Protein AF-A0A7V3PS92-F1 (afdb_monomer_lite)

Foldseek 3Di:
DDFQLVVVVVVCVPPPVLVVVLVVVVPPDDDDDPDCPPCPLSSLLNSLQVVVAAAEAEDPDPVVLVVSQVSNQNRCVPTQEHRAEQDDPPDPPPNPDDDDPVNVVSNVVVVVCVVVRGRYYYYD

Secondary structure (DSSP, 8-state):
---HHHHHHHHHTT-HHHHHHHHIIIII--------TTTHHHHHHHHHHHTT--EEEP-SSHHHHHHHHHHHHHHTTTSS-EEEE-----S-TTS-PPPPHHHHHHHHHHHHHHHTT--EEEE-

Sequence (124 aa):
MPSLVSALGELMEQNSKLARLEAAAAGAGPLLVRGVGAGRSFLAALLCASGRRTVLVVTYGAERGRTLVDDARDLLRGEPVEALFYPEVASALYDGVLPAVDETAQRLRVLDRLAAGRPTLVVA

Structure (mmCIF, N/CA/C/O backbone):
data_AF-A0A7V3PS92-F1
#
_entry.id   AF-A0A7V3PS92-F1
#
loop_
_atom_site.group_PDB
_atom_site.id
_atom_site.type_symbol
_atom_site.label_atom_id
_atom_site.label_alt_id
_atom_site.label_comp_id
_atom_site.label_asym_id
_atom_site.label_entity_id
_atom_site.label_seq_id
_atom_site.pdbx_PDB_ins_code
_atom_site.Cartn_x
_atom_site.Cartn_y
_atom_site.Cartn_z
_atom_site.occupancy
_atom_site.B_iso_or_equiv
_atom_site.auth_seq_id
_atom_site.auth_comp_id
_atom_site.auth_asym_id
_atom_site.auth_atom_id
_atom_site.pdbx_PDB_model_num
ATOM 1 N N . MET A 1 1 ? 6.025 -5.334 20.188 1.00 59.19 1 MET A N 1
ATOM 2 C CA . MET A 1 1 ? 5.886 -3.862 20.172 1.00 59.19 1 MET A CA 1
ATOM 3 C C . MET A 1 1 ? 4.830 -3.519 19.136 1.00 59.19 1 MET A C 1
ATOM 5 O O . MET A 1 1 ? 4.861 -4.170 18.096 1.00 59.19 1 MET A O 1
ATOM 9 N N . PRO A 1 2 ? 3.890 -2.603 19.421 1.00 76.06 2 PRO A N 1
ATOM 10 C CA . PRO A 1 2 ? 2.928 -2.145 18.419 1.00 76.06 2 PRO A CA 1
ATOM 11 C C . PRO A 1 2 ? 3.674 -1.504 17.241 1.00 76.06 2 PRO A C 1
ATOM 13 O O . PRO A 1 2 ? 4.732 -0.899 17.436 1.00 76.06 2 PRO A O 1
ATOM 16 N N . SER A 1 3 ? 3.159 -1.680 16.025 1.00 87.38 3 SER A N 1
ATOM 17 C CA . SER A 1 3 ? 3.702 -1.002 14.846 1.00 87.38 3 SER A CA 1
ATOM 18 C C . SER A 1 3 ? 3.505 0.514 14.957 1.00 87.38 3 SER A C 1
ATOM 20 O O . SER A 1 3 ? 2.657 0.989 15.723 1.00 87.38 3 SER A O 1
ATOM 22 N N . LEU A 1 4 ? 4.264 1.288 14.171 1.00 88.88 4 LEU A N 1
ATOM 23 C CA . LEU A 1 4 ? 4.098 2.743 14.149 1.00 88.88 4 LEU A CA 1
ATOM 24 C C . LEU A 1 4 ? 2.682 3.124 13.696 1.00 88.88 4 LEU A C 1
ATOM 26 O O . LEU A 1 4 ? 2.085 4.041 14.256 1.00 88.88 4 LEU A O 1
ATOM 30 N N . VAL A 1 5 ? 2.135 2.407 12.705 1.00 90.00 5 VAL A N 1
ATOM 31 C CA . VAL A 1 5 ? 0.782 2.670 12.204 1.00 90.00 5 VAL A CA 1
ATOM 32 C C . VAL A 1 5 ? -0.282 2.429 13.274 1.00 90.00 5 VAL A C 1
ATOM 34 O O . VAL A 1 5 ? -1.199 3.236 13.383 1.00 90.00 5 VAL A O 1
ATOM 37 N N . SER A 1 6 ? -0.136 1.386 14.095 1.00 86.12 6 SER A N 1
ATOM 38 C CA . SER A 1 6 ? -1.100 1.059 15.149 1.00 86.12 6 SER A CA 1
ATOM 39 C C . SER A 1 6 ? -1.032 2.066 16.295 1.00 86.12 6 SER A C 1
ATOM 41 O O . SER A 1 6 ? -2.060 2.608 16.689 1.00 86.12 6 SER A O 1
ATOM 43 N N . ALA A 1 7 ? 0.174 2.434 16.740 1.00 86.44 7 ALA A N 1
ATOM 44 C CA . ALA A 1 7 ? 0.349 3.451 17.780 1.00 86.44 7 ALA A CA 1
ATOM 45 C C . ALA A 1 7 ? -0.191 4.833 17.359 1.00 86.44 7 ALA A C 1
ATOM 47 O O . ALA A 1 7 ? -0.834 5.530 18.141 1.00 86.44 7 ALA A O 1
ATOM 48 N N . LEU A 1 8 ? 0.051 5.241 16.109 1.00 85.12 8 LEU A N 1
ATOM 49 C CA . LEU A 1 8 ? -0.501 6.486 15.568 1.00 85.12 8 LEU A CA 1
ATOM 50 C C . LEU A 1 8 ? -2.011 6.383 15.310 1.00 85.12 8 LEU A C 1
ATOM 52 O O . LEU A 1 8 ? -2.719 7.375 15.467 1.00 85.12 8 LEU A O 1
ATOM 56 N N . GLY A 1 9 ? -2.505 5.204 14.927 1.00 83.56 9 GLY A N 1
ATOM 57 C CA . GLY A 1 9 ? -3.926 4.921 14.744 1.00 83.56 9 GLY A CA 1
ATOM 58 C C . GLY A 1 9 ? -4.718 5.127 16.033 1.00 83.56 9 GLY A C 1
ATOM 59 O O . GLY A 1 9 ? -5.691 5.876 16.017 1.00 83.56 9 GLY A O 1
ATOM 60 N N . GLU A 1 10 ? -4.240 4.570 17.150 1.00 85.94 10 GLU A N 1
ATOM 61 C CA . GLU A 1 10 ? -4.832 4.740 18.488 1.00 85.94 10 GLU A CA 1
ATOM 62 C C . GLU A 1 10 ? -4.943 6.224 18.880 1.00 85.94 10 GLU A C 1
ATOM 64 O O . GLU A 1 10 ? -5.995 6.693 19.314 1.00 85.94 10 GLU A O 1
ATOM 69 N N . LEU A 1 11 ? -3.889 7.014 18.638 1.00 83.69 11 LEU A N 1
ATOM 70 C CA . LEU A 1 11 ? -3.912 8.463 18.880 1.00 83.69 11 LEU A CA 1
ATOM 71 C C . LEU A 1 11 ? -4.938 9.205 18.007 1.00 83.69 11 LEU A C 1
ATOM 73 O O . LEU A 1 11 ? -5.377 10.303 18.357 1.00 83.69 11 LEU A O 1
ATOM 77 N N . MET A 1 12 ? -5.312 8.633 16.862 1.00 80.94 12 MET A N 1
ATOM 78 C CA . MET A 1 12 ? -6.234 9.231 15.901 1.00 80.94 12 MET A CA 1
ATOM 79 C C . MET A 1 12 ? -7.671 8.708 15.994 1.00 80.94 12 MET A C 1
ATOM 81 O O . MET A 1 12 ? -8.529 9.257 15.300 1.00 80.94 12 MET A O 1
ATOM 85 N N . GLU A 1 13 ? -7.978 7.744 16.865 1.00 79.00 13 GLU A N 1
ATOM 86 C CA . GLU A 1 13 ? -9.332 7.180 17.022 1.00 79.00 13 GLU A CA 1
ATOM 87 C C . GLU A 1 13 ? -10.392 8.242 17.351 1.00 79.00 13 GLU A C 1
ATOM 89 O O . GLU A 1 13 ? -11.540 8.154 16.917 1.00 79.00 13 GLU A O 1
ATOM 94 N N . GLN A 1 14 ? -10.006 9.313 18.047 1.00 75.81 14 GLN A N 1
ATOM 95 C CA . GLN A 1 14 ? -10.908 10.420 18.388 1.00 75.81 14 GLN A CA 1
ATOM 96 C C . GLN A 1 14 ? -11.209 11.352 17.199 1.00 75.81 14 GLN A C 1
ATOM 98 O O . GLN A 1 14 ? -12.011 12.285 17.306 1.00 75.81 14 GLN A O 1
ATOM 103 N N . ASN A 1 15 ? -10.579 11.135 16.043 1.00 82.94 15 ASN A N 1
ATOM 104 C CA . ASN A 1 15 ? -10.735 11.990 14.879 1.00 82.94 15 ASN 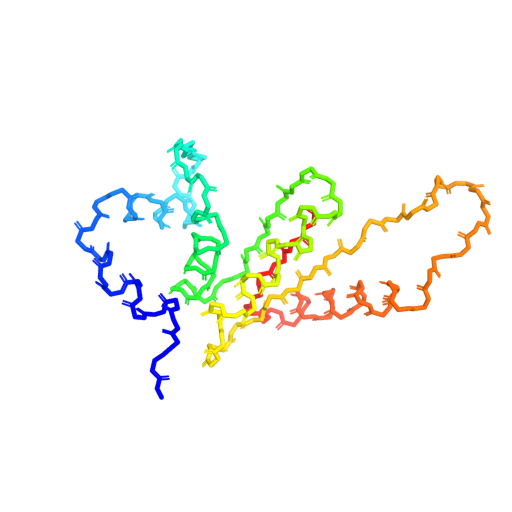A CA 1
ATOM 105 C C . ASN A 1 15 ? -11.918 11.544 14.011 1.00 82.94 15 ASN A C 1
ATOM 107 O O . ASN A 1 15 ? -11.819 10.637 13.186 1.00 82.94 15 ASN A O 1
ATOM 111 N N . SER A 1 16 ? -13.031 12.272 14.108 1.00 80.12 16 SER A N 1
ATOM 112 C CA . SER A 1 16 ? -14.243 12.021 13.311 1.00 80.12 16 SER A CA 1
ATOM 113 C C . SER A 1 16 ? -14.023 12.025 11.789 1.00 80.12 16 SER A C 1
ATOM 115 O O . SER A 1 16 ? -14.801 11.418 11.049 1.00 80.12 16 SER A O 1
ATOM 117 N N . LYS A 1 17 ? -12.957 12.670 11.287 1.00 83.75 17 LYS A N 1
ATOM 118 C CA . LYS A 1 17 ? -12.590 12.621 9.861 1.00 83.75 17 LYS A CA 1
ATOM 119 C C . LYS A 1 17 ? -12.051 11.251 9.455 1.00 83.75 17 LYS 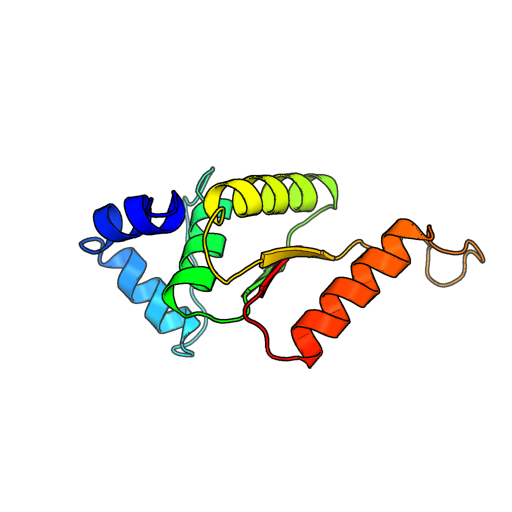A C 1
ATOM 121 O O . LYS A 1 17 ? -12.318 10.821 8.336 1.00 83.75 17 LYS A O 1
ATOM 126 N N . LEU A 1 18 ? -11.323 10.581 10.346 1.00 80.38 18 LEU A N 1
ATOM 127 C CA . LEU A 1 18 ? -10.780 9.250 10.099 1.00 80.38 18 LEU A CA 1
ATOM 128 C C . LEU A 1 18 ? -11.901 8.203 10.072 1.00 80.38 18 LEU A C 1
ATOM 130 O O . LEU A 1 18 ? -11.977 7.427 9.127 1.00 80.38 18 LEU A O 1
ATOM 134 N N . ALA A 1 19 ? -12.852 8.276 11.007 1.00 79.75 19 ALA A N 1
ATOM 135 C CA . ALA A 1 19 ? -14.022 7.394 11.008 1.00 79.75 19 ALA A CA 1
ATOM 136 C C . ALA A 1 19 ? -14.834 7.483 9.697 1.00 79.75 19 ALA A C 1
ATOM 138 O O . ALA A 1 19 ? -15.252 6.474 9.129 1.00 79.75 19 ALA A O 1
ATOM 139 N N . ARG A 1 20 ? -15.012 8.699 9.155 1.00 81.88 20 ARG A N 1
ATOM 140 C CA . ARG A 1 20 ? -15.665 8.905 7.846 1.00 81.88 20 ARG A CA 1
ATOM 141 C C . ARG A 1 20 ? -14.896 8.268 6.691 1.00 81.88 20 ARG A C 1
ATOM 143 O O . ARG A 1 20 ? -15.506 7.779 5.744 1.00 81.88 20 ARG A O 1
ATOM 150 N N . LEU A 1 21 ? -13.572 8.297 6.758 1.00 83.81 21 LEU A N 1
ATOM 151 C CA . LEU A 1 21 ? -12.699 7.722 5.746 1.00 83.81 21 LEU A CA 1
ATOM 152 C C . LEU A 1 21 ? -12.751 6.191 5.763 1.00 83.81 21 LEU A C 1
ATOM 154 O O . LEU A 1 21 ? -12.861 5.575 4.706 1.00 83.81 21 LEU A O 1
ATOM 158 N N . GLU A 1 22 ? -12.743 5.577 6.944 1.00 82.44 22 GLU A N 1
ATOM 159 C CA . GLU A 1 22 ? -12.895 4.127 7.079 1.00 82.44 22 GLU A CA 1
ATOM 160 C C . GLU A 1 22 ? -14.256 3.641 6.574 1.00 82.44 22 GLU A C 1
ATOM 162 O O . GLU A 1 22 ? -14.306 2.650 5.842 1.00 82.44 22 GLU A O 1
ATOM 167 N N . ALA A 1 23 ? -15.330 4.377 6.881 1.00 80.81 23 ALA A N 1
ATOM 168 C CA . ALA A 1 23 ? -16.674 4.097 6.379 1.00 80.81 23 ALA A CA 1
ATOM 169 C C . ALA A 1 23 ? -16.765 4.219 4.847 1.00 80.81 23 ALA A C 1
ATOM 171 O O . ALA A 1 23 ? -17.330 3.346 4.188 1.00 80.81 23 ALA A O 1
ATOM 172 N N . ALA A 1 24 ? -16.165 5.258 4.256 1.00 84.25 24 ALA A N 1
ATOM 173 C CA . ALA A 1 24 ? -16.083 5.399 2.800 1.00 84.25 24 ALA A CA 1
ATOM 174 C C . ALA A 1 24 ? -15.321 4.229 2.164 1.00 84.25 24 ALA A C 1
ATOM 176 O O . ALA A 1 24 ? -15.799 3.610 1.214 1.00 84.25 24 ALA A O 1
ATOM 177 N N . ALA A 1 25 ? -14.179 3.857 2.746 1.00 79.50 25 ALA A N 1
ATOM 178 C CA . ALA A 1 25 ? -13.393 2.714 2.298 1.00 79.50 25 ALA A CA 1
ATOM 179 C C . ALA A 1 25 ? -14.125 1.367 2.482 1.00 79.50 25 ALA A C 1
ATOM 181 O O . ALA A 1 25 ? -13.771 0.386 1.832 1.00 79.50 25 ALA A O 1
ATOM 182 N N . ALA A 1 26 ? -15.137 1.295 3.353 1.00 80.50 26 ALA A N 1
ATOM 183 C CA . ALA A 1 26 ? -16.020 0.138 3.516 1.00 80.50 26 ALA A CA 1
ATOM 184 C C . ALA A 1 26 ? -17.183 0.098 2.500 1.00 80.50 26 ALA A C 1
ATOM 186 O O . ALA A 1 26 ? -18.051 -0.764 2.602 1.00 80.50 26 ALA A O 1
ATOM 187 N N . GLY A 1 27 ? -17.204 1.000 1.511 1.00 80.94 27 GLY A N 1
ATOM 188 C CA . GLY A 1 27 ? -18.178 0.987 0.415 1.00 80.94 27 GLY A CA 1
ATOM 189 C C . GLY A 1 27 ? -19.268 2.055 0.503 1.00 80.94 27 GLY A C 1
ATOM 190 O O . GLY A 1 27 ? -20.191 2.034 -0.305 1.00 80.94 27 GLY A O 1
ATOM 191 N N . ALA A 1 28 ? -19.163 3.025 1.419 1.00 78.44 28 ALA A N 1
ATOM 192 C CA . ALA A 1 28 ? -20.144 4.111 1.549 1.00 78.44 28 ALA A CA 1
ATOM 193 C C . ALA A 1 28 ? -20.072 5.185 0.434 1.00 78.44 28 ALA A C 1
ATOM 195 O O . ALA A 1 28 ? -20.738 6.216 0.527 1.00 78.44 28 ALA A O 1
ATOM 196 N N . GLY A 1 29 ? -19.285 4.955 -0.621 1.00 81.44 29 GLY A N 1
ATOM 197 C CA . GLY A 1 29 ? -19.155 5.836 -1.782 1.00 81.44 29 GLY A CA 1
ATOM 198 C C . GLY A 1 29 ? -17.811 6.573 -1.861 1.00 81.44 29 GLY A C 1
ATOM 199 O O . GLY A 1 29 ? -16.953 6.421 -0.989 1.00 81.44 29 GLY A O 1
ATOM 200 N N . PRO A 1 30 ? -17.592 7.355 -2.934 1.00 85.75 30 PRO A N 1
ATOM 201 C CA . PRO A 1 30 ? -16.343 8.076 -3.140 1.00 85.75 30 PRO A CA 1
ATOM 202 C C . PRO A 1 30 ? -16.172 9.198 -2.109 1.00 85.75 30 PRO A C 1
ATOM 204 O O . PRO A 1 30 ? -17.113 9.924 -1.790 1.00 85.75 30 PRO A O 1
ATOM 207 N N . LEU A 1 31 ? -14.940 9.382 -1.631 1.00 88.19 31 LEU A N 1
ATOM 208 C CA . LEU A 1 31 ? -14.581 10.430 -0.678 1.00 88.19 31 LEU A CA 1
ATOM 209 C C . LEU A 1 31 ? -13.405 11.253 -1.205 1.00 88.19 31 LEU A C 1
ATOM 211 O O . LEU A 1 31 ? -12.387 10.706 -1.625 1.00 88.19 31 LEU A O 1
ATOM 215 N N . LEU A 1 32 ? -13.525 12.578 -1.119 1.00 88.56 32 LEU A N 1
ATOM 216 C CA . LEU A 1 32 ? -12.429 13.499 -1.403 1.00 88.56 32 LEU A CA 1
ATOM 217 C C . LEU A 1 32 ? -11.785 13.968 -0.098 1.00 88.56 32 LEU A C 1
ATOM 219 O O . LEU A 1 32 ? -12.420 14.634 0.720 1.00 88.56 32 LEU A O 1
ATOM 223 N N . VAL A 1 33 ? -10.493 13.686 0.057 1.00 86.81 33 VAL A N 1
ATOM 224 C CA . VAL A 1 33 ? -9.696 14.142 1.199 1.00 86.81 33 VAL A CA 1
ATOM 225 C C . VAL A 1 33 ? -8.720 15.215 0.735 1.00 86.81 33 VAL A C 1
ATOM 227 O O . VAL A 1 33 ? -7.961 15.017 -0.212 1.00 86.81 33 VAL A O 1
ATOM 230 N N . ARG A 1 34 ? -8.720 16.366 1.410 1.00 89.31 34 ARG A N 1
ATOM 231 C CA . ARG A 1 34 ? -7.820 17.492 1.118 1.00 89.31 34 ARG A CA 1
ATOM 232 C C . ARG A 1 34 ? -6.845 17.698 2.272 1.00 89.31 34 ARG A C 1
ATOM 234 O O . ARG A 1 34 ? -7.187 17.446 3.422 1.00 89.31 34 ARG A O 1
ATOM 241 N N . GLY A 1 35 ? -5.644 18.184 1.959 1.00 86.88 35 GLY A N 1
ATOM 242 C CA . GLY A 1 35 ? -4.651 18.552 2.975 1.00 86.88 35 GLY A CA 1
ATOM 243 C C . GLY A 1 35 ? -3.892 17.380 3.607 1.00 86.88 35 GLY A C 1
ATOM 244 O O . GLY A 1 35 ? -3.336 17.546 4.682 1.00 86.88 35 GLY A O 1
ATOM 245 N N . VAL A 1 36 ? -3.843 16.210 2.957 1.00 85.62 36 VAL A N 1
ATOM 246 C CA . VAL A 1 36 ? -3.147 15.022 3.497 1.00 85.62 36 VAL A CA 1
ATOM 247 C C . VAL A 1 36 ? -1.620 15.202 3.522 1.00 85.62 36 VAL A C 1
ATOM 249 O O . VAL A 1 36 ? -0.948 14.657 4.390 1.00 85.62 36 VAL A O 1
ATOM 252 N N . GLY A 1 37 ? -1.055 16.000 2.606 1.00 86.38 37 GLY A N 1
ATOM 253 C CA . GLY A 1 37 ? 0.362 16.385 2.653 1.00 86.38 37 GLY A CA 1
ATOM 254 C C . GLY A 1 37 ? 1.310 15.181 2.674 1.00 86.38 37 GLY A C 1
ATOM 255 O O . GLY A 1 37 ? 1.255 14.357 1.761 1.00 86.38 37 GLY A O 1
ATOM 256 N N . ALA A 1 38 ? 2.165 15.104 3.697 1.00 84.31 38 ALA A N 1
ATOM 257 C CA . ALA A 1 38 ? 3.086 13.992 3.952 1.00 84.31 38 ALA A CA 1
ATOM 258 C C . ALA A 1 38 ? 2.402 12.752 4.568 1.00 84.31 38 ALA A C 1
ATOM 260 O O . ALA A 1 38 ? 2.932 11.654 4.495 1.00 84.31 38 ALA A O 1
ATOM 261 N N . GLY A 1 39 ? 1.190 12.883 5.114 1.00 89.62 39 GLY A N 1
ATOM 262 C CA . GLY A 1 39 ? 0.474 11.792 5.785 1.00 89.62 39 GLY A CA 1
ATOM 263 C C . GLY A 1 39 ? -0.167 10.760 4.851 1.00 89.62 39 GLY A C 1
ATOM 264 O O . GLY A 1 39 ? -1.014 9.995 5.298 1.00 89.62 39 GLY A O 1
ATOM 265 N N . ARG A 1 40 ? 0.167 10.741 3.553 1.00 92.75 40 ARG A N 1
ATOM 266 C CA . ARG A 1 40 ? -0.483 9.857 2.562 1.00 92.75 40 ARG A CA 1
ATOM 267 C C . ARG A 1 40 ? -0.120 8.397 2.782 1.00 92.75 40 ARG A C 1
ATOM 269 O O . ARG A 1 40 ? -1.013 7.556 2.790 1.00 92.75 40 ARG A O 1
ATOM 276 N N . SER A 1 41 ? 1.167 8.125 2.994 1.00 94.38 41 SER A N 1
ATOM 277 C CA . SER A 1 41 ? 1.689 6.786 3.274 1.00 94.38 41 SER A CA 1
ATOM 278 C C . SER A 1 41 ? 1.073 6.240 4.562 1.00 94.38 41 SER A C 1
ATOM 280 O O . SER A 1 41 ? 0.576 5.119 4.579 1.00 94.38 41 SER A O 1
ATOM 282 N N . PHE A 1 42 ? 0.984 7.083 5.600 1.00 93.12 42 PHE A N 1
ATOM 283 C CA . PHE A 1 42 ? 0.293 6.757 6.849 1.00 93.12 42 PHE A CA 1
ATOM 284 C C . PHE A 1 42 ? -1.191 6.458 6.637 1.00 93.12 42 PHE A C 1
ATOM 286 O O . PHE A 1 42 ? -1.665 5.422 7.086 1.00 93.12 42 PHE A O 1
ATOM 293 N N . LEU A 1 43 ? -1.916 7.315 5.916 1.00 92.12 43 LEU A N 1
ATOM 294 C CA . LEU A 1 43 ? -3.339 7.114 5.651 1.00 92.12 43 LEU A CA 1
ATOM 295 C C . LEU A 1 43 ? -3.606 5.791 4.922 1.00 92.12 43 LEU A C 1
ATOM 297 O O . LEU A 1 43 ? -4.506 5.046 5.301 1.00 92.12 43 LEU A O 1
ATOM 301 N N . ALA A 1 44 ? -2.818 5.491 3.887 1.00 93.56 44 ALA A N 1
ATOM 302 C CA . ALA A 1 44 ? -2.941 4.251 3.132 1.00 93.56 44 ALA A CA 1
ATOM 303 C C . ALA A 1 44 ? -2.589 3.025 3.989 1.00 93.56 44 ALA A C 1
ATOM 305 O O . ALA A 1 44 ? -3.331 2.041 3.984 1.00 93.56 44 ALA A O 1
ATOM 306 N N . ALA A 1 45 ? -1.495 3.097 4.755 1.00 94.62 45 ALA A N 1
ATOM 307 C CA . ALA A 1 45 ? -1.075 2.043 5.674 1.00 94.62 45 ALA A CA 1
ATOM 308 C C . ALA A 1 45 ? -2.142 1.770 6.741 1.00 94.62 45 ALA A C 1
ATOM 310 O O . ALA A 1 45 ? -2.499 0.617 6.964 1.00 94.62 45 ALA A O 1
ATOM 311 N N . LEU A 1 46 ? -2.703 2.823 7.337 1.00 92.38 46 LEU A N 1
ATOM 312 C CA . LEU A 1 46 ? -3.751 2.735 8.347 1.00 92.38 46 LEU A CA 1
ATOM 313 C C . LEU A 1 46 ? -5.006 2.070 7.782 1.00 92.38 46 LEU A C 1
ATOM 315 O O . LEU A 1 46 ? -5.485 1.101 8.357 1.00 92.38 46 LEU A O 1
ATOM 319 N N . LEU A 1 47 ? -5.483 2.518 6.616 1.00 90.44 47 LEU A N 1
ATOM 320 C CA . LEU A 1 47 ? -6.640 1.923 5.942 1.00 90.44 47 LEU A CA 1
ATOM 321 C C . LEU A 1 47 ? -6.457 0.433 5.614 1.00 90.44 47 LEU A C 1
ATOM 323 O O . LEU A 1 47 ? -7.445 -0.309 5.585 1.00 90.44 47 LEU A O 1
ATOM 327 N N . CYS A 1 48 ? -5.222 0.023 5.315 1.00 92.94 48 CYS A N 1
ATOM 328 C CA . CYS A 1 48 ? -4.851 -1.359 5.025 1.00 92.94 48 CYS A CA 1
ATOM 329 C C . CYS A 1 48 ? -4.804 -2.202 6.307 1.00 92.94 48 CYS A C 1
ATOM 331 O O . CYS A 1 48 ? -5.412 -3.273 6.362 1.00 92.94 48 CYS A O 1
ATOM 333 N N . ALA A 1 49 ? -4.134 -1.697 7.347 1.00 91.94 49 ALA A N 1
ATOM 334 C CA . ALA A 1 49 ? -3.943 -2.383 8.619 1.00 91.94 49 ALA A CA 1
ATOM 335 C C . ALA A 1 49 ? -5.244 -2.493 9.432 1.00 91.94 49 ALA A C 1
ATOM 337 O O . ALA A 1 49 ? -5.604 -3.601 9.833 1.00 91.94 49 ALA A O 1
ATOM 338 N N . SER A 1 50 ? -5.987 -1.390 9.613 1.00 85.94 50 SER A N 1
ATOM 339 C CA . SER A 1 50 ? -7.199 -1.353 10.450 1.00 85.94 50 SER A CA 1
ATOM 340 C C . SER A 1 50 ? -8.300 -2.259 9.903 1.00 85.94 50 SER A C 1
ATOM 342 O O . SER A 1 50 ? -8.916 -3.028 10.637 1.00 85.94 50 SER A O 1
ATOM 344 N N . GLY A 1 51 ? -8.495 -2.236 8.584 1.00 80.62 51 GLY A N 1
ATOM 345 C CA . GLY A 1 51 ? -9.484 -3.069 7.906 1.00 80.62 51 GLY A CA 1
ATOM 346 C C . GLY A 1 51 ? -8.991 -4.464 7.528 1.00 80.62 51 GLY A C 1
ATOM 347 O O . GLY A 1 51 ? -9.779 -5.217 6.959 1.00 80.62 51 GLY A O 1
ATOM 348 N N . ARG A 1 52 ? -7.705 -4.788 7.756 1.00 86.06 52 ARG A N 1
ATOM 349 C CA . ARG A 1 52 ? -7.016 -5.976 7.206 1.00 86.06 52 ARG A CA 1
ATOM 350 C C . ARG A 1 52 ? -7.462 -6.280 5.777 1.00 86.06 52 ARG A C 1
ATOM 352 O O . ARG A 1 52 ? -7.874 -7.391 5.451 1.00 86.06 52 ARG A O 1
ATOM 359 N N . ARG A 1 53 ? -7.409 -5.259 4.928 1.00 88.75 53 ARG A N 1
ATOM 360 C CA . ARG A 1 53 ? -7.925 -5.296 3.557 1.00 88.75 53 ARG A CA 1
ATOM 361 C C . ARG A 1 53 ? -6.848 -4.905 2.573 1.00 88.75 53 ARG A C 1
ATOM 363 O O . ARG A 1 53 ? -5.886 -4.229 2.919 1.00 88.75 53 ARG A O 1
ATOM 370 N N . THR A 1 54 ? -7.047 -5.292 1.325 1.00 93.50 54 THR A N 1
ATOM 371 C CA . THR A 1 54 ? -6.192 -4.824 0.242 1.00 93.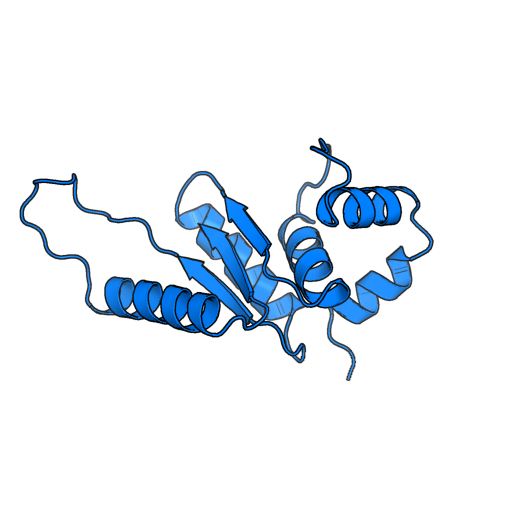50 54 THR A CA 1
ATOM 372 C C . THR A 1 54 ? -6.507 -3.368 -0.088 1.00 93.50 54 THR A C 1
ATOM 374 O O . THR A 1 54 ? -7.670 -3.003 -0.260 1.00 93.50 54 THR A O 1
ATOM 377 N N . VAL A 1 55 ? -5.467 -2.540 -0.189 1.00 94.69 55 VAL A N 1
ATOM 378 C CA . VAL A 1 55 ? -5.559 -1.126 -0.576 1.00 94.69 55 VAL A CA 1
ATOM 379 C C . VAL A 1 55 ? -4.700 -0.906 -1.813 1.00 94.69 55 VAL A C 1
ATOM 381 O O . VAL A 1 55 ? -3.507 -1.192 -1.787 1.00 94.69 55 VAL A O 1
ATOM 384 N N . LEU A 1 56 ? -5.299 -0.376 -2.880 1.00 95.50 56 LEU A N 1
ATOM 385 C CA . LEU A 1 56 ? -4.583 0.069 -4.074 1.00 95.50 56 LEU A CA 1
ATOM 386 C C . LEU A 1 56 ? -4.425 1.591 -4.032 1.00 95.50 56 LEU A C 1
ATOM 388 O O . LEU A 1 56 ? -5.411 2.326 -4.003 1.00 95.50 56 LEU A O 1
ATOM 392 N N . VAL A 1 57 ? -3.182 2.055 -4.050 1.00 95.69 57 VAL A N 1
ATOM 393 C CA . VAL A 1 57 ? -2.819 3.463 -4.182 1.00 95.69 57 VAL A CA 1
ATOM 394 C C . VAL A 1 57 ? -2.336 3.684 -5.604 1.00 95.69 57 VAL A C 1
ATOM 396 O O . VAL A 1 57 ? -1.323 3.117 -5.994 1.00 95.69 57 VAL A O 1
ATOM 399 N N . VAL A 1 58 ? -3.046 4.525 -6.352 1.00 95.19 58 VAL A N 1
ATOM 400 C CA . VAL A 1 58 ? -2.615 4.965 -7.682 1.00 95.19 58 VAL A CA 1
ATOM 401 C C . VAL A 1 58 ? -1.994 6.350 -7.556 1.00 95.19 58 VAL A C 1
ATOM 403 O O . VAL A 1 58 ? -2.626 7.274 -7.034 1.00 95.19 58 VAL A O 1
ATOM 406 N N . THR A 1 59 ? -0.757 6.504 -8.010 1.00 93.94 59 THR A N 1
ATOM 407 C CA . THR A 1 59 ? -0.037 7.779 -8.017 1.00 93.94 59 THR A CA 1
ATOM 408 C C . THR A 1 59 ? 0.466 8.114 -9.415 1.00 93.94 59 THR A C 1
ATOM 410 O O . THR A 1 59 ? 0.463 7.297 -10.324 1.00 93.94 59 THR A O 1
ATOM 413 N N . TYR A 1 60 ? 0.888 9.361 -9.601 1.00 89.12 60 TYR A N 1
ATOM 414 C CA . TYR A 1 60 ? 1.602 9.752 -10.804 1.00 89.12 60 TYR A CA 1
ATOM 415 C C . TYR A 1 60 ? 3.107 9.507 -10.607 1.00 89.12 60 TYR A C 1
ATOM 417 O O . TYR A 1 60 ? 3.703 10.043 -9.668 1.00 89.12 60 TYR A O 1
ATOM 425 N N . GLY A 1 61 ? 3.696 8.707 -11.497 1.00 90.19 61 GLY A N 1
ATOM 426 C CA . GLY A 1 61 ? 5.135 8.475 -11.628 1.00 90.19 61 GLY A CA 1
ATOM 427 C C . GLY A 1 61 ? 5.750 7.491 -10.625 1.00 90.19 61 GLY A C 1
ATOM 428 O O . GLY A 1 61 ? 5.560 7.602 -9.409 1.00 90.19 61 GLY A O 1
ATOM 429 N N . ALA A 1 62 ? 6.592 6.598 -11.147 1.00 90.69 62 ALA A N 1
ATOM 430 C CA . ALA A 1 62 ? 7.307 5.573 -10.392 1.00 90.69 62 ALA A CA 1
ATOM 431 C C . ALA A 1 62 ? 8.071 6.087 -9.160 1.00 90.69 62 ALA A C 1
ATOM 433 O O . ALA A 1 62 ? 7.973 5.482 -8.096 1.00 90.69 62 ALA A O 1
ATOM 434 N N . GLU A 1 63 ? 8.792 7.210 -9.257 1.00 92.81 63 GLU A N 1
ATOM 435 C CA . GLU A 1 63 ? 9.566 7.754 -8.126 1.00 92.81 63 GLU A CA 1
ATOM 436 C C . GLU A 1 63 ? 8.680 8.067 -6.919 1.00 92.81 63 GLU A C 1
ATOM 438 O O . GLU A 1 63 ? 8.990 7.709 -5.783 1.00 92.81 63 GLU A O 1
ATOM 443 N N . ARG A 1 64 ? 7.509 8.662 -7.168 1.00 92.69 64 ARG A N 1
ATOM 444 C CA . ARG A 1 64 ? 6.553 8.966 -6.105 1.00 92.69 64 ARG A CA 1
ATOM 445 C C . ARG A 1 64 ? 5.945 7.693 -5.522 1.00 92.69 64 ARG A C 1
ATOM 447 O O . ARG A 1 64 ? 5.711 7.634 -4.316 1.00 92.69 64 ARG A O 1
ATOM 454 N N . GLY A 1 65 ? 5.698 6.689 -6.362 1.00 94.94 65 GLY A N 1
ATOM 455 C CA . GLY A 1 65 ? 5.216 5.380 -5.929 1.00 94.94 65 GLY A CA 1
ATOM 456 C C . GLY A 1 65 ? 6.221 4.640 -5.049 1.00 94.94 65 GLY A C 1
ATOM 457 O O . GLY A 1 65 ? 5.837 4.090 -4.016 1.00 94.94 65 GLY A O 1
ATOM 458 N N . ARG A 1 66 ? 7.511 4.706 -5.395 1.00 95.12 66 ARG A N 1
ATOM 459 C CA . ARG A 1 66 ? 8.614 4.150 -4.597 1.00 95.12 66 ARG A CA 1
ATOM 460 C C . ARG A 1 66 ? 8.702 4.811 -3.223 1.00 95.12 66 ARG A C 1
ATOM 462 O O . ARG A 1 66 ? 8.653 4.113 -2.218 1.00 95.12 66 ARG A O 1
ATOM 469 N N . THR A 1 67 ? 8.702 6.144 -3.156 1.00 95.56 67 THR A N 1
ATOM 470 C CA . THR A 1 67 ? 8.693 6.846 -1.860 1.00 95.56 67 THR A CA 1
ATOM 471 C C . THR A 1 67 ? 7.490 6.444 -1.001 1.00 95.56 67 THR A C 1
ATOM 473 O O . THR A 1 67 ? 7.648 6.129 0.174 1.00 95.56 67 THR A O 1
ATOM 476 N N . LEU A 1 68 ? 6.287 6.392 -1.587 1.00 96.19 68 LEU A N 1
ATOM 477 C CA . LEU A 1 68 ? 5.073 6.003 -0.861 1.00 96.19 68 LEU A CA 1
ATOM 478 C C . LEU A 1 68 ? 5.139 4.567 -0.324 1.00 96.19 68 LEU A C 1
ATOM 480 O O . LEU A 1 68 ? 4.685 4.323 0.796 1.00 96.19 68 LEU A O 1
ATOM 484 N N . VAL A 1 69 ? 5.661 3.613 -1.107 1.00 97.06 69 VAL A N 1
ATOM 485 C CA . VAL A 1 69 ? 5.762 2.220 -0.651 1.00 97.06 69 VAL A CA 1
ATOM 486 C C . VAL A 1 69 ? 6.809 2.068 0.447 1.00 97.06 69 VAL A C 1
ATOM 488 O O . VAL A 1 69 ? 6.578 1.307 1.383 1.00 97.06 69 VAL A O 1
ATOM 491 N N . ASP A 1 70 ? 7.933 2.778 0.356 1.00 96.88 70 ASP A N 1
ATOM 492 C CA . ASP A 1 70 ? 9.017 2.667 1.332 1.00 96.88 70 ASP A CA 1
ATOM 493 C C . ASP A 1 70 ? 8.590 3.242 2.684 1.00 96.88 70 ASP A C 1
ATOM 495 O O . ASP A 1 70 ? 8.692 2.549 3.698 1.00 96.88 70 ASP A O 1
ATOM 499 N N . ASP A 1 71 ? 7.952 4.415 2.685 1.00 96.69 71 ASP A N 1
ATOM 500 C CA . ASP A 1 71 ? 7.309 4.964 3.882 1.00 96.69 71 ASP A CA 1
ATOM 501 C C . ASP A 1 71 ? 6.295 3.969 4.476 1.00 96.69 71 ASP A C 1
ATOM 503 O O . ASP A 1 71 ? 6.258 3.730 5.684 1.00 96.69 71 ASP A O 1
ATOM 507 N N . ALA A 1 72 ? 5.444 3.374 3.629 1.00 96.50 72 ALA A N 1
ATOM 508 C CA . ALA A 1 72 ? 4.426 2.428 4.074 1.00 96.50 72 ALA A CA 1
ATOM 509 C C . ALA A 1 72 ? 5.040 1.153 4.673 1.00 96.50 72 ALA A C 1
ATOM 511 O O . ALA A 1 72 ? 4.507 0.632 5.650 1.00 96.50 72 ALA A O 1
ATOM 512 N N . ARG A 1 73 ? 6.160 0.652 4.138 1.00 96.62 73 ARG A N 1
ATOM 513 C CA . ARG A 1 73 ? 6.879 -0.509 4.695 1.00 96.62 73 ARG A CA 1
ATOM 514 C C . ARG A 1 73 ? 7.389 -0.234 6.100 1.00 96.62 73 ARG A C 1
ATOM 516 O O . ARG A 1 73 ? 7.260 -1.098 6.966 1.00 96.62 73 ARG A O 1
ATOM 523 N N . ASP A 1 74 ? 7.929 0.956 6.332 1.00 95.81 74 ASP A N 1
ATOM 524 C CA . ASP A 1 74 ? 8.394 1.349 7.660 1.00 95.81 74 ASP A CA 1
ATOM 525 C C . ASP A 1 74 ? 7.233 1.500 8.645 1.00 95.81 74 ASP A C 1
ATOM 527 O O . ASP A 1 74 ? 7.311 1.013 9.775 1.00 95.81 74 ASP A O 1
ATOM 531 N N . LEU A 1 75 ? 6.120 2.083 8.198 1.00 95.62 75 LEU A N 1
ATOM 532 C CA . LEU A 1 75 ? 4.903 2.245 8.998 1.00 95.62 75 LEU A CA 1
ATOM 533 C C . LEU A 1 75 ? 4.254 0.911 9.388 1.00 95.62 75 LEU A C 1
ATOM 535 O O . LEU A 1 75 ? 3.779 0.762 10.516 1.00 95.62 75 LEU A O 1
ATOM 539 N N . LEU A 1 76 ? 4.240 -0.048 8.460 1.00 94.94 76 LEU A N 1
ATOM 540 C CA . LEU A 1 76 ? 3.620 -1.368 8.604 1.00 94.94 76 LEU A CA 1
ATOM 541 C C . LEU A 1 76 ? 4.551 -2.406 9.242 1.00 94.94 76 LEU A C 1
ATOM 543 O O . LEU A 1 76 ? 4.197 -3.581 9.335 1.00 94.94 76 LEU A O 1
ATOM 547 N N . ARG A 1 77 ? 5.753 -2.019 9.680 1.00 94.56 77 ARG A N 1
ATOM 548 C CA . ARG A 1 77 ? 6.705 -2.959 10.274 1.00 94.56 77 ARG A CA 1
ATOM 549 C C . ARG A 1 77 ? 6.092 -3.632 11.509 1.00 94.56 77 ARG A C 1
ATOM 551 O O . ARG A 1 77 ? 5.784 -2.973 12.499 1.00 94.56 77 ARG A O 1
ATOM 558 N N . GLY A 1 78 ? 5.949 -4.956 11.446 1.00 90.81 78 GLY A N 1
ATOM 559 C CA . GLY A 1 78 ? 5.330 -5.769 12.501 1.00 90.81 78 GLY A CA 1
ATOM 560 C C . GLY A 1 78 ? 3.827 -6.020 12.330 1.00 90.81 78 GLY A C 1
ATOM 561 O O . GLY A 1 78 ? 3.267 -6.788 13.107 1.00 90.81 78 GLY A O 1
ATOM 562 N N . GLU A 1 79 ? 3.184 -5.438 11.315 1.00 92.38 79 GLU A N 1
ATOM 563 C CA . GLU A 1 79 ? 1.800 -5.749 10.952 1.00 92.38 79 GLU A CA 1
ATOM 564 C C . GLU A 1 79 ? 1.711 -6.992 10.047 1.00 92.38 79 GLU A C 1
ATOM 566 O O . GLU A 1 79 ? 2.636 -7.283 9.284 1.00 92.38 79 GLU A O 1
ATOM 571 N N . PRO A 1 80 ? 0.578 -7.721 10.048 1.00 90.38 80 PRO A N 1
ATOM 572 C CA . PRO A 1 80 ? 0.347 -8.863 9.163 1.00 90.38 80 PRO A CA 1
ATOM 573 C C . PRO A 1 80 ? -0.035 -8.446 7.726 1.00 90.38 80 PRO A C 1
ATOM 575 O O . PRO A 1 80 ? -0.617 -9.238 6.982 1.00 90.38 80 PRO A O 1
ATOM 578 N N . VAL A 1 81 ? 0.267 -7.209 7.328 1.00 92.56 8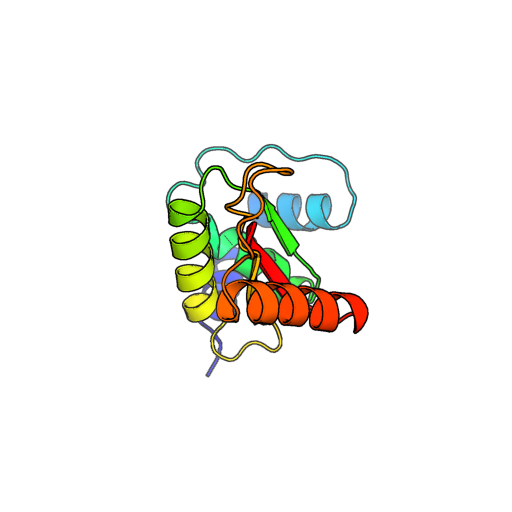1 VAL A N 1
ATOM 579 C CA . VAL A 1 81 ? 0.016 -6.659 5.991 1.00 92.56 81 VAL A CA 1
ATOM 580 C C . VAL A 1 81 ? 1.336 -6.240 5.352 1.00 92.56 81 VAL A C 1
ATOM 582 O O . VAL A 1 81 ? 2.271 -5.836 6.037 1.00 92.56 81 VAL A O 1
ATOM 585 N N . GLU A 1 82 ? 1.430 -6.344 4.030 1.00 94.38 82 GLU A N 1
ATOM 586 C CA . GLU A 1 82 ? 2.660 -6.028 3.298 1.00 94.38 82 GLU A CA 1
ATOM 587 C C . GLU A 1 82 ? 2.430 -4.865 2.334 1.00 94.38 82 GLU A C 1
ATOM 589 O O . GLU A 1 82 ? 1.395 -4.819 1.668 1.00 94.38 82 GLU A O 1
ATOM 594 N N . ALA A 1 83 ? 3.399 -3.952 2.246 1.00 97.19 83 ALA A N 1
ATOM 595 C CA . ALA A 1 83 ? 3.429 -2.889 1.246 1.00 97.19 83 ALA A CA 1
ATOM 596 C C . ALA A 1 83 ? 4.319 -3.278 0.053 1.00 97.19 83 ALA A C 1
ATOM 598 O O . ALA A 1 83 ? 5.521 -3.537 0.196 1.00 97.19 83 ALA A O 1
ATOM 599 N N . LEU A 1 84 ? 3.718 -3.301 -1.136 1.00 97.12 84 LEU A N 1
ATOM 600 C CA . LEU A 1 84 ? 4.344 -3.678 -2.397 1.00 97.12 84 LEU A CA 1
ATOM 601 C C . LEU A 1 84 ? 4.168 -2.574 -3.442 1.00 97.12 84 LEU A C 1
ATOM 603 O O . LEU A 1 84 ? 3.126 -1.931 -3.519 1.00 97.12 84 LEU A O 1
ATOM 607 N N . PHE A 1 85 ? 5.189 -2.381 -4.271 1.00 97.00 85 PHE A N 1
ATOM 608 C CA . PHE A 1 85 ? 5.113 -1.505 -5.437 1.00 97.00 85 PHE A CA 1
ATOM 609 C C . PHE A 1 85 ? 4.873 -2.359 -6.680 1.00 97.00 85 PHE A C 1
ATOM 611 O O . PHE A 1 85 ? 5.496 -3.415 -6.819 1.00 97.00 85 PHE A O 1
ATOM 618 N N . TYR A 1 86 ? 3.969 -1.935 -7.553 1.00 95.75 86 TYR A N 1
ATOM 619 C CA . TYR A 1 86 ? 3.693 -2.578 -8.829 1.00 95.75 86 TYR A CA 1
ATOM 620 C C . TYR A 1 86 ? 4.337 -1.739 -9.940 1.00 95.75 86 TYR A C 1
ATOM 622 O O . TYR A 1 86 ? 3.814 -0.674 -10.263 1.00 95.75 86 TYR A O 1
ATOM 630 N N . PRO A 1 87 ? 5.486 -2.167 -10.493 1.00 90.25 87 PRO A N 1
ATOM 631 C CA . PRO A 1 87 ? 6.220 -1.349 -11.444 1.00 90.25 87 PRO A CA 1
ATOM 632 C C . PRO A 1 87 ? 5.472 -1.211 -12.772 1.00 90.25 87 PRO A C 1
ATOM 634 O O . PRO A 1 87 ? 4.824 -2.147 -13.256 1.00 90.25 87 PRO A O 1
ATOM 637 N N . GLU A 1 88 ? 5.606 -0.024 -13.358 1.00 85.50 88 GLU A N 1
ATOM 638 C CA . GLU A 1 88 ? 5.132 0.306 -14.697 1.00 85.50 88 GLU A CA 1
ATOM 639 C C . GLU A 1 88 ? 5.816 -0.588 -15.747 1.00 85.50 88 GLU A C 1
ATOM 641 O O . GLU A 1 88 ? 6.943 -1.047 -15.562 1.00 85.50 88 GLU A O 1
ATOM 646 N N . VAL A 1 89 ? 5.155 -0.829 -16.880 1.00 77.06 89 VAL A N 1
ATOM 647 C CA . VAL A 1 89 ? 5.806 -1.487 -18.020 1.00 77.06 89 VAL A CA 1
ATOM 648 C C . VAL A 1 89 ? 6.575 -0.415 -18.788 1.00 77.06 89 VAL A C 1
ATOM 650 O O . VAL A 1 89 ? 5.973 0.366 -19.517 1.00 77.06 89 VAL A O 1
ATOM 653 N N . ALA A 1 90 ? 7.895 -0.359 -18.593 1.00 66.62 90 ALA A N 1
ATOM 654 C CA . ALA A 1 90 ? 8.754 0.690 -19.151 1.00 66.62 90 ALA A CA 1
ATOM 655 C C . ALA A 1 90 ? 8.855 0.676 -20.690 1.00 66.62 90 ALA A C 1
ATOM 657 O O . ALA A 1 90 ? 9.242 1.675 -21.292 1.00 66.62 90 ALA A O 1
ATOM 658 N N . SER A 1 91 ? 8.498 -0.431 -21.348 1.00 62.06 91 SER A N 1
ATOM 659 C CA . SER A 1 91 ? 8.447 -0.495 -22.806 1.00 62.06 91 SER A CA 1
ATOM 660 C C . SER A 1 91 ? 7.162 0.160 -23.311 1.00 62.06 91 SER A C 1
ATOM 662 O O . SER A 1 91 ? 6.066 -0.256 -22.918 1.00 62.06 91 SER A O 1
ATOM 664 N N . ALA A 1 92 ? 7.266 1.086 -24.272 1.00 61.97 92 ALA A N 1
ATOM 665 C CA . ALA A 1 92 ? 6.145 1.312 -25.180 1.00 61.97 92 ALA A CA 1
ATOM 666 C C . ALA A 1 92 ? 5.683 -0.069 -25.669 1.00 61.97 92 ALA A C 1
ATOM 668 O O . ALA A 1 92 ? 6.527 -0.916 -25.957 1.00 61.97 92 ALA A O 1
ATOM 669 N N . LEU A 1 93 ? 4.371 -0.321 -25.692 1.00 57.72 93 LEU A N 1
ATOM 670 C CA . LEU A 1 93 ? 3.752 -1.655 -25.832 1.00 57.72 93 LEU A CA 1
ATOM 671 C C . LEU A 1 93 ? 4.268 -2.520 -27.009 1.00 57.72 93 LEU A C 1
ATOM 673 O O . LEU A 1 93 ? 3.931 -3.698 -27.087 1.00 57.72 93 LEU A O 1
ATOM 677 N N . TYR A 1 94 ? 5.088 -1.956 -27.901 1.00 60.34 94 TYR A N 1
ATOM 678 C CA . TYR A 1 94 ? 5.606 -2.560 -29.122 1.00 60.34 94 TYR A CA 1
ATOM 679 C C . TYR A 1 94 ? 7.122 -2.398 -29.332 1.00 60.34 94 TYR A C 1
ATOM 681 O O . TYR A 1 94 ? 7.605 -2.724 -30.410 1.00 60.34 94 TYR A O 1
ATOM 689 N N . ASP A 1 95 ? 7.890 -1.923 -28.345 1.00 66.50 95 ASP A N 1
ATOM 690 C CA . ASP A 1 95 ? 9.309 -1.575 -28.561 1.00 66.50 95 ASP A CA 1
ATOM 691 C C . ASP A 1 95 ? 10.265 -2.786 -28.556 1.00 66.50 95 ASP A C 1
ATOM 693 O O . ASP A 1 95 ? 11.479 -2.642 -28.641 1.00 66.50 95 ASP A O 1
ATOM 697 N N . GLY A 1 96 ? 9.739 -4.010 -28.416 1.00 64.94 96 GLY A N 1
ATOM 698 C CA . GLY A 1 96 ? 10.529 -5.250 -28.433 1.00 64.94 96 GLY A CA 1
ATOM 699 C C . GLY A 1 96 ? 11.502 -5.424 -27.255 1.00 64.94 96 GLY A C 1
ATOM 700 O O . GLY A 1 96 ? 12.151 -6.463 -27.150 1.00 64.94 96 GLY A O 1
ATOM 701 N N . VAL A 1 97 ? 11.591 -4.443 -26.354 1.00 73.19 97 VAL A N 1
ATOM 702 C CA . VAL A 1 97 ? 12.413 -4.499 -25.144 1.00 73.19 97 VAL A CA 1
ATOM 703 C C . VAL A 1 97 ? 11.678 -5.295 -24.073 1.00 73.19 97 VAL A C 1
ATOM 705 O O . VAL A 1 97 ? 10.580 -4.935 -23.648 1.00 73.19 97 VAL A O 1
ATOM 708 N N . LEU A 1 98 ? 12.295 -6.389 -23.628 1.00 75.62 98 LEU A N 1
ATOM 709 C CA . LEU A 1 98 ? 11.784 -7.167 -22.506 1.00 75.62 98 LEU A CA 1
ATOM 710 C C . LEU A 1 98 ? 11.955 -6.380 -21.195 1.00 75.62 98 LEU A C 1
ATOM 712 O O . LEU A 1 98 ? 13.004 -5.763 -20.995 1.00 75.62 98 LEU A O 1
ATOM 716 N N . PRO A 1 99 ? 10.962 -6.418 -20.287 1.00 77.69 99 PRO A N 1
ATOM 717 C CA . PRO A 1 99 ? 11.095 -5.817 -18.965 1.00 77.69 99 PRO A CA 1
ATOM 718 C C . PRO A 1 99 ? 12.212 -6.497 -18.171 1.00 77.69 99 PRO A C 1
ATOM 720 O O . PRO A 1 99 ? 12.532 -7.671 -18.395 1.00 77.69 99 PRO A O 1
ATOM 723 N N . ALA A 1 100 ? 12.781 -5.777 -17.203 1.00 85.19 100 ALA A N 1
ATOM 724 C CA . ALA A 1 100 ? 13.799 -6.352 -16.338 1.00 85.19 100 ALA A CA 1
ATOM 725 C C . ALA A 1 100 ? 13.234 -7.555 -15.558 1.00 85.19 100 ALA A C 1
ATOM 727 O O . ALA A 1 100 ? 12.052 -7.601 -15.192 1.00 85.19 100 ALA A O 1
ATOM 728 N N . VAL A 1 101 ? 14.091 -8.543 -15.284 1.00 87.38 101 VAL A N 1
ATOM 729 C CA . VAL A 1 101 ? 13.701 -9.756 -14.543 1.00 87.38 101 VAL A CA 1
ATOM 730 C C . VAL A 1 101 ? 13.148 -9.391 -13.164 1.00 87.38 101 VAL A C 1
ATOM 732 O O . VAL A 1 101 ? 12.113 -9.922 -12.764 1.00 87.38 101 VAL A O 1
ATOM 735 N N . ASP A 1 102 ? 13.773 -8.429 -12.484 1.00 88.19 102 ASP A N 1
ATOM 736 C CA . ASP A 1 102 ? 13.351 -7.974 -11.157 1.00 88.19 102 ASP A CA 1
ATOM 737 C C . ASP A 1 102 ? 11.968 -7.307 -11.178 1.00 88.19 102 ASP A C 1
ATOM 739 O O . ASP A 1 102 ? 11.131 -7.587 -10.320 1.00 88.19 102 ASP A O 1
ATOM 743 N N . GLU A 1 103 ? 11.676 -6.493 -12.196 1.00 89.06 103 GLU A N 1
ATOM 744 C CA . GLU A 1 103 ? 10.356 -5.873 -12.375 1.00 89.06 103 GLU A CA 1
ATOM 745 C C . GLU A 1 103 ? 9.281 -6.931 -12.633 1.00 89.06 103 GLU A C 1
ATOM 747 O O . GLU A 1 103 ? 8.183 -6.876 -12.074 1.00 89.06 103 GLU A O 1
ATOM 752 N N . THR A 1 104 ? 9.608 -7.938 -13.443 1.00 90.94 104 THR A N 1
ATOM 753 C CA . THR A 1 104 ? 8.713 -9.065 -13.720 1.00 90.94 104 THR A CA 1
ATOM 754 C C . THR A 1 104 ? 8.437 -9.867 -12.450 1.00 90.94 104 THR A C 1
ATOM 756 O O . THR A 1 104 ? 7.277 -10.126 -12.124 1.00 90.94 104 THR A O 1
ATOM 759 N N . ALA A 1 105 ? 9.477 -10.208 -11.687 1.00 92.31 105 ALA A N 1
ATOM 760 C CA . ALA A 1 105 ? 9.348 -10.917 -10.419 1.00 92.31 105 ALA A CA 1
ATOM 761 C C . ALA A 1 105 ? 8.515 -10.118 -9.403 1.00 92.31 105 ALA A C 1
ATOM 763 O O . ALA A 1 105 ? 7.646 -10.676 -8.730 1.00 92.31 105 ALA A O 1
ATOM 764 N N . GLN A 1 106 ? 8.720 -8.802 -9.330 1.00 92.94 106 GLN A N 1
ATOM 765 C CA . GLN A 1 106 ? 7.964 -7.917 -8.452 1.00 92.94 106 GLN A CA 1
ATOM 766 C C . GLN A 1 106 ? 6.476 -7.877 -8.818 1.00 92.94 106 GLN A C 1
ATOM 768 O O . GLN A 1 106 ? 5.624 -7.995 -7.934 1.00 92.94 106 GLN A O 1
ATOM 773 N N . ARG A 1 107 ? 6.145 -7.784 -10.111 1.00 94.44 107 ARG A N 1
ATOM 774 C CA . ARG A 1 107 ? 4.754 -7.848 -10.592 1.00 94.44 107 ARG A CA 1
ATOM 775 C C . ARG A 1 107 ? 4.105 -9.179 -10.236 1.00 94.44 107 ARG A C 1
ATOM 777 O O . ARG A 1 107 ? 3.002 -9.189 -9.697 1.00 94.44 107 ARG A O 1
ATOM 784 N N . LEU A 1 108 ? 4.797 -10.290 -10.485 1.00 95.31 108 LEU A N 1
ATOM 785 C CA . LEU A 1 108 ? 4.290 -11.622 -10.157 1.00 95.31 108 LEU A CA 1
ATOM 786 C C . LEU A 1 108 ? 4.066 -11.793 -8.651 1.00 95.31 108 LEU A C 1
ATOM 788 O O . LEU A 1 108 ? 3.036 -12.332 -8.262 1.00 95.31 108 LEU A O 1
ATOM 792 N N . ARG A 1 109 ? 4.954 -11.267 -7.800 1.00 94.81 109 ARG A N 1
ATOM 793 C CA . ARG A 1 109 ? 4.771 -11.278 -6.339 1.00 94.81 109 ARG A CA 1
ATOM 794 C C . ARG A 1 109 ? 3.524 -10.513 -5.902 1.00 94.81 109 ARG A C 1
ATOM 796 O O . ARG A 1 109 ? 2.800 -10.985 -5.028 1.00 94.81 109 ARG A O 1
ATOM 803 N N . VAL A 1 110 ? 3.270 -9.340 -6.487 1.00 95.81 110 VAL A N 1
ATOM 804 C CA . VAL A 1 110 ? 2.041 -8.578 -6.211 1.00 95.81 110 VAL A CA 1
ATOM 805 C C . VAL A 1 110 ? 0.818 -9.403 -6.603 1.00 95.81 110 VAL A C 1
ATOM 807 O O . VAL A 1 110 ? -0.092 -9.564 -5.793 1.00 95.81 110 VAL A O 1
ATOM 810 N N . LEU A 1 111 ? 0.809 -9.960 -7.815 1.00 95.62 111 LEU A N 1
ATOM 811 C CA . LEU A 1 111 ? -0.324 -10.731 -8.329 1.00 95.62 111 LEU A CA 1
ATOM 812 C C . LEU A 1 111 ? -0.578 -12.014 -7.529 1.00 95.62 111 LEU A C 1
ATOM 814 O O . LEU A 1 111 ? -1.730 -12.286 -7.206 1.00 95.62 111 LEU A O 1
ATOM 818 N N . ASP A 1 112 ? 0.465 -12.755 -7.153 1.00 96.25 112 ASP A N 1
ATOM 819 C CA . ASP A 1 112 ? 0.366 -13.937 -6.286 1.00 96.25 112 ASP A CA 1
ATOM 820 C C . ASP A 1 112 ? -0.303 -13.589 -4.951 1.00 96.25 112 ASP A C 1
ATOM 822 O O . ASP A 1 112 ? -1.266 -14.227 -4.520 1.00 96.25 112 ASP A O 1
ATOM 826 N N . ARG A 1 113 ? 0.148 -12.501 -4.321 1.00 94.62 113 ARG A N 1
ATOM 827 C CA . ARG A 1 113 ? -0.370 -12.074 -3.023 1.00 94.62 113 ARG A CA 1
ATOM 828 C C . ARG A 1 113 ? -1.831 -11.620 -3.098 1.00 94.62 113 ARG A C 1
ATOM 830 O O . ARG A 1 113 ? -2.616 -11.955 -2.208 1.00 94.62 113 ARG A O 1
ATOM 837 N N . LEU A 1 114 ? -2.191 -10.901 -4.165 1.00 94.50 114 LEU A N 1
ATOM 838 C CA . LEU A 1 114 ? -3.569 -10.498 -4.450 1.00 94.50 114 LEU A CA 1
ATOM 839 C C . LEU A 1 114 ? -4.469 -11.711 -4.719 1.00 94.50 114 LEU A C 1
ATOM 841 O O . LEU A 1 114 ? -5.552 -11.797 -4.142 1.00 94.50 114 LEU A O 1
ATOM 845 N N . ALA A 1 115 ? -4.014 -12.666 -5.533 1.00 95.75 115 ALA A N 1
ATOM 846 C CA . ALA A 1 115 ? -4.751 -13.891 -5.842 1.00 95.75 115 ALA A CA 1
ATOM 847 C C . ALA A 1 115 ? -4.976 -14.765 -4.597 1.00 95.75 115 ALA A C 1
ATOM 849 O O . ALA A 1 115 ? -6.033 -15.372 -4.448 1.00 95.75 115 ALA A O 1
ATOM 850 N N . ALA A 1 116 ? -4.021 -14.774 -3.665 1.00 95.19 116 ALA A N 1
ATOM 851 C CA . ALA A 1 116 ? -4.136 -15.465 -2.384 1.00 95.19 116 ALA A CA 1
ATOM 852 C C . ALA A 1 116 ? -5.071 -14.767 -1.372 1.00 95.19 116 ALA A C 1
ATOM 854 O O . ALA A 1 116 ? -5.214 -15.253 -0.250 1.00 95.19 116 ALA A O 1
ATOM 855 N N . GLY A 1 117 ? -5.663 -13.614 -1.712 1.00 91.88 117 GLY A N 1
ATOM 856 C CA . GLY A 1 117 ? -6.547 -12.857 -0.819 1.00 91.88 117 GLY A CA 1
ATOM 857 C C . GLY A 1 117 ? -5.849 -12.307 0.428 1.00 91.88 117 GLY A C 1
ATOM 858 O O . GLY A 1 117 ? -6.506 -11.989 1.419 1.00 91.88 117 GLY A O 1
ATOM 859 N N . ARG A 1 118 ? -4.512 -12.212 0.417 1.00 92.00 118 ARG A N 1
ATOM 8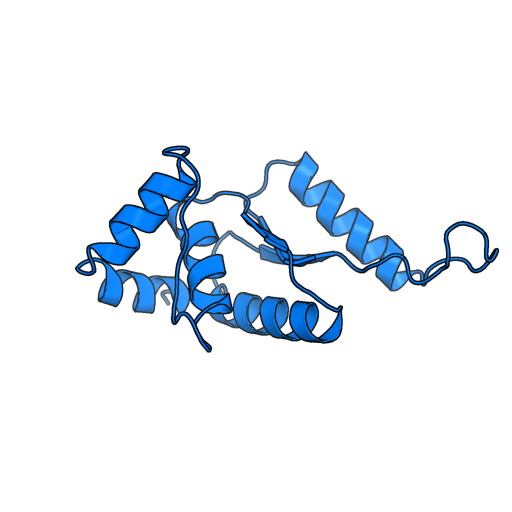60 C CA . ARG A 1 118 ? -3.746 -11.717 1.563 1.00 92.00 118 ARG A CA 1
ATOM 861 C C . ARG A 1 118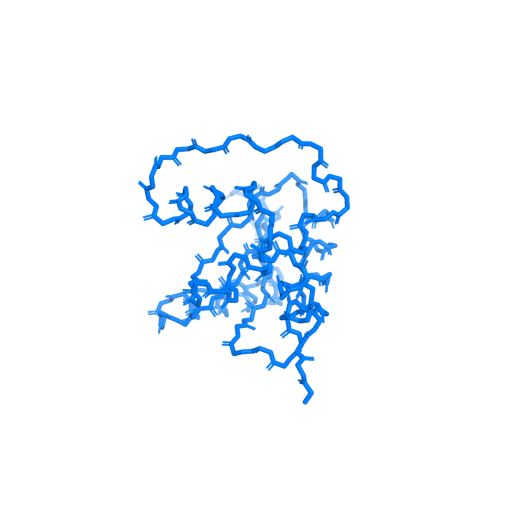 ? -3.844 -10.189 1.616 1.00 92.00 118 ARG A C 1
ATOM 863 O O . ARG A 1 118 ? -3.529 -9.542 0.612 1.00 92.00 118 ARG A O 1
ATOM 870 N N . PRO A 1 119 ? -4.192 -9.591 2.768 1.00 93.00 119 PRO A N 1
ATOM 871 C CA . PRO A 1 119 ? -4.218 -8.140 2.916 1.00 93.00 119 PRO A CA 1
ATOM 872 C C . PRO A 1 119 ? -2.876 -7.509 2.532 1.00 93.00 119 PRO A C 1
ATOM 874 O O . PRO A 1 119 ? -1.806 -7.921 3.005 1.00 93.00 119 PRO A O 1
ATOM 877 N N . THR A 1 120 ? -2.941 -6.554 1.608 1.00 96.19 120 THR A N 1
ATOM 878 C CA . THR A 1 120 ? -1.764 -5.981 0.949 1.00 96.19 120 THR A CA 1
ATOM 879 C C . THR A 1 120 ? -2.021 -4.528 0.576 1.00 96.19 120 THR A C 1
ATOM 881 O O . THR A 1 120 ? -3.054 -4.201 -0.004 1.00 96.19 120 THR A O 1
ATOM 884 N N . LEU A 1 121 ? -1.062 -3.655 0.864 1.00 97.31 121 LEU A N 1
ATOM 885 C CA . LEU A 1 121 ? -1.020 -2.310 0.309 1.00 97.31 121 LEU A CA 1
ATOM 886 C C . LEU A 1 121 ? -0.216 -2.366 -0.991 1.00 97.31 121 LEU A C 1
ATOM 888 O O . LEU A 1 121 ? 0.959 -2.719 -0.976 1.00 97.31 121 LEU A O 1
ATOM 892 N N . VAL A 1 122 ? -0.840 -2.030 -2.113 1.00 97.75 122 VAL A N 1
ATOM 893 C CA . VAL A 1 122 ? -0.190 -1.976 -3.425 1.00 97.75 122 VAL A CA 1
ATOM 894 C C . VAL A 1 122 ? -0.116 -0.524 -3.875 1.00 97.75 122 VAL A C 1
ATOM 896 O O . VAL A 1 122 ? -1.135 0.161 -3.886 1.00 97.75 122 VAL A O 1
ATOM 899 N N . VAL A 1 123 ? 1.071 -0.058 -4.254 1.00 97.44 123 VAL A N 1
ATOM 900 C CA . VAL A 1 123 ? 1.277 1.257 -4.877 1.00 97.44 123 VAL A CA 1
ATOM 901 C C . VAL A 1 123 ? 1.603 1.057 -6.353 1.00 97.44 123 VAL A C 1
ATOM 903 O O . VAL A 1 123 ? 2.513 0.289 -6.663 1.00 97.44 123 VAL A O 1
ATOM 906 N N . ALA A 1 124 ? 0.866 1.728 -7.233 1.00 94.12 124 ALA A N 1
ATOM 907 C CA . ALA A 1 124 ? 1.033 1.702 -8.684 1.00 94.12 124 ALA A CA 1
ATOM 908 C C . ALA A 1 124 ? 1.103 3.127 -9.244 1.00 94.12 124 ALA A C 1
ATOM 910 O O . ALA A 1 124 ? 0.373 4.009 -8.725 1.00 94.12 124 ALA A O 1
#

pLDDT: mean 87.79, std 8.99, range [57.72, 97.75]

Radius of gyration: 15.71 Å; chains: 1; bounding box: 34×34×49 Å